Protein AF-A0A9W9A8F2-F1 (afdb_monomer_lite)

Sequence (83 aa):
CKYLAKKQLVKRHVENKHMKFNTRNKPYKCPFDGCQQAYNDTARLHRHKIDVHKYVPKPTIRCNKRSRFSSPSSLDLTTGTSQ

pLDDT: mean 70.01, std 13.55, range [47.38, 91.81]

Radius of gyration: 26.55 Å; chains: 1; bounding box: 77×30×60 Å

Structure (mmCIF, N/CA/C/O backbone):
data_AF-A0A9W9A8F2-F1
#
_entry.id   AF-A0A9W9A8F2-F1
#
loop_
_atom_site.group_PDB
_atom_site.id
_atom_site.type_symbol
_atom_site.label_atom_id
_atom_site.label_alt_id
_atom_site.label_comp_id
_atom_site.label_asym_id
_atom_site.label_entity_id
_atom_site.label_seq_id
_atom_site.pdbx_PDB_ins_code
_atom_site.Cartn_x
_atom_site.Cartn_y
_atom_site.Cartn_z
_atom_site.occupancy
_atom_site.B_iso_or_equiv
_atom_site.auth_seq_id
_atom_site.auth_comp_id
_atom_site.auth_asym_id
_atom_site.auth_atom_id
_atom_site.pdbx_PDB_model_num
ATOM 1 N N . CYS A 1 1 ? 12.099 -3.942 -25.831 1.00 55.38 1 CYS A N 1
ATOM 2 C CA . CYS A 1 1 ? 13.326 -3.155 -26.081 1.00 55.38 1 CYS A CA 1
ATOM 3 C C . CYS A 1 1 ? 13.673 -3.316 -27.560 1.00 55.38 1 CYS A C 1
ATOM 5 O O . CYS A 1 1 ? 13.777 -4.459 -27.985 1.00 55.38 1 CYS A O 1
ATOM 7 N N . LYS A 1 2 ? 13.779 -2.242 -28.361 1.00 56.72 2 LYS A N 1
ATOM 8 C CA . LYS A 1 2 ? 14.092 -2.316 -29.811 1.00 56.72 2 LYS A CA 1
ATOM 9 C C . LYS A 1 2 ? 15.591 -2.607 -30.057 1.00 56.72 2 LYS A C 1
ATOM 11 O O . LYS A 1 2 ? 16.241 -1.932 -30.844 1.00 56.72 2 LYS A O 1
ATOM 16 N N . TYR A 1 3 ? 16.158 -3.564 -29.322 1.00 58.12 3 TYR A N 1
ATOM 17 C CA . TYR A 1 3 ? 17.577 -3.911 -29.370 1.00 58.12 3 TYR A CA 1
ATOM 18 C C . TYR A 1 3 ? 17.790 -5.054 -30.367 1.00 58.12 3 TYR A C 1
ATOM 20 O O . TYR A 1 3 ? 17.546 -6.220 -30.059 1.00 58.12 3 TYR A O 1
ATOM 28 N N . LEU A 1 4 ? 18.209 -4.702 -31.582 1.00 66.56 4 LEU A N 1
ATOM 29 C CA . LEU A 1 4 ? 18.553 -5.630 -32.659 1.00 66.56 4 LEU A CA 1
ATOM 30 C C . LEU A 1 4 ? 20.047 -5.964 -32.569 1.00 66.56 4 LEU A C 1
ATOM 32 O O . LEU A 1 4 ? 20.863 -5.415 -33.300 1.00 66.56 4 LEU A O 1
ATOM 36 N N . ALA A 1 5 ? 20.423 -6.841 -31.639 1.00 64.38 5 ALA A N 1
ATOM 37 C CA . ALA A 1 5 ? 21.777 -7.390 -31.591 1.00 64.38 5 ALA A CA 1
ATOM 38 C C . ALA A 1 5 ? 21.758 -8.915 -31.728 1.00 64.38 5 ALA A C 1
ATOM 40 O O . ALA A 1 5 ? 20.741 -9.571 -31.525 1.00 64.38 5 ALA A O 1
ATOM 41 N N . LYS A 1 6 ? 22.904 -9.478 -32.114 1.00 64.00 6 LYS A N 1
ATOM 42 C CA . LYS A 1 6 ? 23.105 -10.894 -32.455 1.00 64.00 6 LYS A CA 1
ATOM 43 C C . LYS A 1 6 ? 22.587 -11.829 -31.344 1.00 64.00 6 LYS A C 1
ATOM 45 O O . LYS A 1 6 ? 22.862 -11.594 -30.167 1.00 64.00 6 LYS A O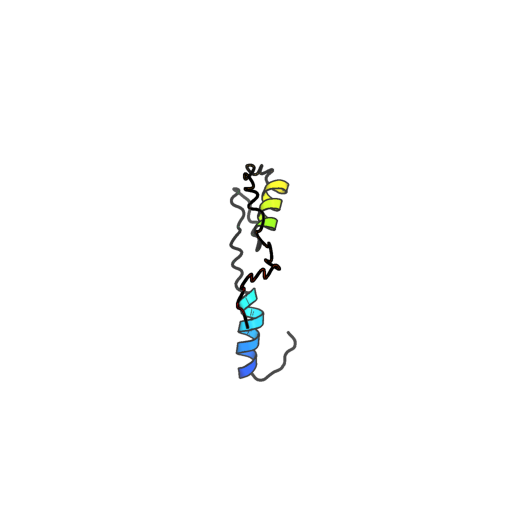 1
ATOM 50 N N . LYS A 1 7 ? 21.893 -12.916 -31.733 1.00 58.78 7 LYS A N 1
ATOM 51 C CA . LYS A 1 7 ? 21.165 -13.882 -30.867 1.00 58.78 7 LYS A CA 1
ATOM 52 C C . LYS A 1 7 ? 21.895 -14.285 -29.569 1.00 58.78 7 LYS A C 1
ATOM 54 O O . LYS A 1 7 ? 21.244 -14.468 -28.547 1.00 58.78 7 LYS A O 1
ATOM 59 N N . GLN A 1 8 ? 23.228 -14.366 -29.587 1.00 58.72 8 GLN A N 1
ATOM 60 C CA . GLN A 1 8 ? 24.051 -14.763 -28.436 1.00 58.72 8 GLN A CA 1
ATOM 61 C C . GLN A 1 8 ? 24.183 -13.680 -27.344 1.00 58.72 8 GLN A C 1
ATOM 63 O O . GLN A 1 8 ? 24.225 -13.997 -26.160 1.00 58.72 8 GLN A O 1
ATOM 68 N N . LEU A 1 9 ? 24.191 -12.391 -27.705 1.00 60.94 9 LEU A N 1
ATOM 69 C CA . LEU A 1 9 ? 24.304 -11.282 -26.739 1.00 60.94 9 LEU A CA 1
ATOM 70 C C . LEU A 1 9 ? 22.943 -10.843 -26.183 1.00 60.94 9 LEU A C 1
ATOM 72 O O . LEU A 1 9 ? 22.862 -10.255 -25.102 1.00 60.94 9 LEU A O 1
ATOM 76 N N . VAL A 1 10 ? 21.866 -11.171 -26.899 1.00 61.47 10 VAL A N 1
ATOM 77 C CA . VAL A 1 10 ? 20.489 -10.881 -26.486 1.00 61.47 10 VAL A CA 1
ATOM 78 C C . VAL A 1 10 ? 20.081 -11.733 -25.290 1.00 61.47 10 VAL A C 1
ATOM 80 O O . VAL A 1 10 ? 19.412 -11.210 -24.405 1.00 61.47 10 VAL A O 1
ATOM 83 N N . LYS A 1 11 ? 20.535 -12.993 -25.198 1.00 64.62 11 LYS A N 1
ATOM 84 C CA . LYS A 1 11 ? 20.173 -13.897 -24.093 1.00 64.62 11 LYS A CA 1
ATOM 85 C C . LYS A 1 11 ? 20.527 -13.289 -22.729 1.00 64.62 11 LYS A C 1
ATOM 87 O O . LYS A 1 11 ? 19.642 -13.068 -21.910 1.00 64.62 11 LYS A O 1
ATOM 92 N N . ARG A 1 12 ? 21.778 -12.841 -22.564 1.00 67.56 12 ARG A N 1
ATOM 93 C CA . ARG A 1 12 ? 22.250 -12.194 -21.328 1.00 67.56 12 ARG A CA 1
ATOM 94 C C . ARG A 1 12 ? 21.560 -10.857 -21.040 1.00 67.56 12 ARG A C 1
ATOM 96 O O . ARG A 1 12 ? 21.299 -10.550 -19.879 1.00 67.56 12 ARG A O 1
ATOM 103 N N . HIS A 1 13 ? 21.269 -10.048 -22.063 1.00 69.31 13 HIS A N 1
ATOM 104 C CA . HIS A 1 13 ? 20.537 -8.786 -21.889 1.00 69.31 13 HIS A CA 1
ATOM 105 C C . HIS A 1 13 ? 19.101 -9.042 -21.416 1.00 69.31 13 HIS A C 1
ATOM 107 O O . HIS A 1 13 ? 18.645 -8.414 -20.463 1.00 69.31 13 HIS A O 1
ATOM 113 N N . VAL A 1 14 ? 18.409 -9.992 -22.046 1.00 68.31 14 VAL A N 1
ATOM 114 C CA . VAL A 1 14 ? 17.034 -10.366 -21.708 1.00 68.31 14 VAL A CA 1
ATOM 115 C C . VAL A 1 14 ? 16.970 -11.046 -20.341 1.00 68.31 14 VAL A C 1
ATOM 117 O O . VAL A 1 14 ? 16.102 -10.711 -19.546 1.00 68.31 14 VAL A O 1
ATOM 120 N N . GLU A 1 15 ? 17.919 -11.902 -19.977 1.00 66.00 15 GLU A N 1
ATOM 121 C CA . GLU A 1 15 ? 17.968 -12.492 -18.635 1.00 66.00 15 GLU A CA 1
ATOM 122 C C . GLU A 1 15 ? 18.238 -11.425 -17.556 1.00 66.00 15 GLU A C 1
ATOM 124 O O . GLU A 1 15 ? 17.449 -11.243 -16.628 1.00 66.00 15 GLU A O 1
ATOM 129 N N . ASN A 1 16 ? 19.281 -10.608 -17.703 1.00 67.75 16 ASN A N 1
ATOM 130 C CA . ASN A 1 16 ? 19.611 -9.624 -16.667 1.00 67.75 16 ASN A CA 1
ATOM 131 C C . ASN A 1 16 ? 18.616 -8.459 -16.562 1.00 67.75 16 ASN A C 1
ATOM 133 O O . ASN A 1 16 ? 18.409 -7.943 -15.463 1.00 67.75 16 ASN A O 1
ATOM 137 N N . LYS A 1 17 ? 18.029 -8.004 -17.679 1.00 65.81 17 LYS A N 1
ATOM 138 C CA . LYS A 1 17 ? 17.140 -6.827 -17.707 1.00 65.81 17 LYS A CA 1
ATOM 139 C C . LYS A 1 17 ? 15.657 -7.176 -17.779 1.00 65.81 17 LYS A C 1
ATOM 141 O O . LYS A 1 17 ? 14.860 -6.387 -17.289 1.00 65.81 17 LYS A O 1
ATOM 146 N N . HIS A 1 18 ? 15.272 -8.315 -18.355 1.00 64.81 18 HIS A N 1
ATOM 147 C CA . HIS A 1 18 ? 13.869 -8.732 -18.435 1.00 64.81 18 HIS A CA 1
ATOM 148 C C . HIS A 1 18 ? 13.530 -9.862 -17.445 1.00 64.81 18 HIS A C 1
ATOM 150 O O . HIS A 1 18 ? 12.499 -9.749 -16.789 1.00 64.81 18 HIS A O 1
ATOM 156 N N . MET A 1 19 ? 14.378 -10.882 -17.226 1.00 59.81 19 MET A N 1
ATOM 157 C CA . MET A 1 19 ? 14.082 -11.953 -16.244 1.00 59.81 19 MET A CA 1
ATOM 158 C C . MET A 1 19 ? 14.165 -11.466 -14.793 1.00 59.81 19 MET A C 1
ATOM 160 O O . MET A 1 19 ? 13.302 -11.812 -13.992 1.00 59.81 19 MET A O 1
ATOM 164 N N . LYS A 1 20 ? 15.117 -10.584 -14.458 1.00 55.59 20 LYS A N 1
ATOM 165 C CA . LYS A 1 20 ? 15.256 -10.043 -13.089 1.00 55.59 20 LYS A CA 1
ATOM 166 C C . LYS A 1 20 ? 14.025 -9.260 -12.600 1.00 55.59 20 LYS A C 1
ATOM 168 O O . LYS A 1 20 ? 13.796 -9.175 -11.399 1.00 55.59 20 LYS A O 1
ATOM 173 N N . PHE A 1 21 ? 13.217 -8.736 -13.525 1.00 53.97 21 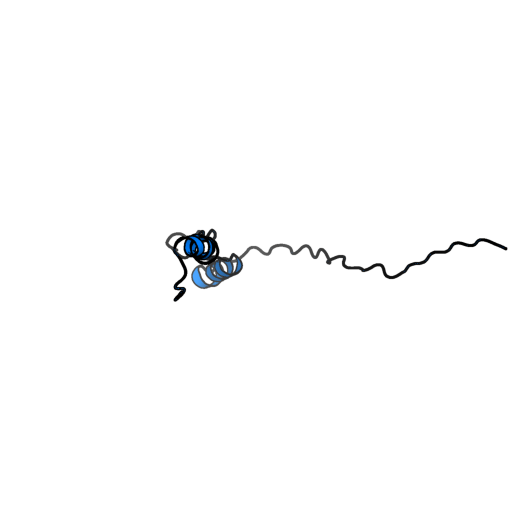PHE A N 1
ATOM 174 C CA . PHE A 1 21 ? 11.927 -8.100 -13.228 1.00 53.97 21 PHE A CA 1
ATOM 175 C C . PHE A 1 21 ? 10.727 -9.037 -13.447 1.00 53.97 21 PHE A C 1
ATOM 177 O O . PHE A 1 21 ? 9.675 -8.820 -12.847 1.00 53.97 21 PHE A O 1
ATOM 184 N N . ASN A 1 22 ? 10.870 -10.080 -14.276 1.00 47.72 22 ASN A N 1
ATOM 185 C CA . ASN A 1 22 ? 9.831 -11.092 -14.496 1.00 47.72 22 ASN A CA 1
ATOM 186 C C . ASN A 1 22 ? 9.721 -12.122 -13.371 1.00 47.72 22 ASN A C 1
ATOM 188 O O . ASN A 1 22 ? 8.731 -12.853 -13.338 1.00 47.72 22 ASN A O 1
ATOM 192 N N . THR A 1 23 ? 10.653 -12.152 -12.414 1.00 53.12 23 THR A N 1
ATOM 193 C CA . THR A 1 23 ? 10.413 -12.792 -11.118 1.00 53.12 23 THR A CA 1
ATOM 194 C C . THR A 1 23 ? 9.381 -11.960 -10.363 1.00 53.12 23 THR A C 1
ATOM 196 O O . THR A 1 23 ? 9.682 -11.207 -9.440 1.00 53.12 23 THR A O 1
ATOM 199 N N . ARG A 1 24 ? 8.121 -12.104 -10.776 1.00 56.50 24 ARG A N 1
ATOM 200 C CA . ARG A 1 24 ? 6.907 -11.563 -10.167 1.00 56.50 24 ARG A CA 1
ATOM 201 C C . ARG A 1 24 ? 6.621 -12.272 -8.836 1.00 56.50 24 ARG A C 1
ATOM 203 O O . ARG A 1 24 ? 5.472 -12.549 -8.505 1.00 56.50 24 ARG A O 1
ATOM 210 N N . ASN A 1 25 ? 7.668 -12.547 -8.058 1.00 57.56 25 ASN A N 1
ATOM 211 C CA . ASN A 1 25 ? 7.553 -12.811 -6.641 1.00 57.56 25 ASN A CA 1
ATOM 212 C C . ASN A 1 25 ? 7.136 -11.486 -6.029 1.00 57.56 25 ASN A C 1
ATOM 214 O O . ASN A 1 25 ? 7.940 -10.598 -5.767 1.00 57.56 25 ASN A O 1
ATOM 218 N N . LYS A 1 26 ? 5.827 -11.331 -5.907 1.00 60.50 26 LYS A N 1
ATOM 219 C CA . LYS A 1 26 ? 5.168 -10.306 -5.123 1.00 60.50 26 LYS A CA 1
ATOM 220 C C . LYS A 1 26 ? 4.951 -10.985 -3.762 1.00 60.50 26 LYS A C 1
ATOM 222 O O . LYS A 1 26 ? 3.888 -11.568 -3.563 1.00 60.50 26 LYS A O 1
ATOM 227 N N . PRO A 1 27 ? 5.980 -11.067 -2.884 1.00 69.31 27 PRO A N 1
ATOM 228 C CA . PRO A 1 27 ? 5.905 -11.898 -1.679 1.00 69.31 27 PRO A CA 1
ATOM 229 C C . PRO A 1 27 ? 4.831 -11.388 -0.714 1.00 69.31 27 PRO A C 1
ATOM 231 O O . PRO A 1 27 ? 4.328 -12.136 0.116 1.00 69.31 27 PRO A O 1
ATOM 234 N N . TYR A 1 28 ? 4.441 -10.121 -0.845 1.00 80.31 28 TYR A N 1
ATOM 235 C CA . TYR A 1 28 ? 3.521 -9.461 0.064 1.00 80.31 28 TYR A CA 1
ATOM 236 C C . TYR A 1 28 ? 2.095 -9.506 -0.494 1.00 80.31 28 TYR A C 1
ATOM 238 O O . TYR A 1 28 ? 1.581 -8.514 -1.018 1.00 80.31 28 TYR A O 1
ATOM 246 N N . LYS A 1 29 ? 1.462 -10.679 -0.402 1.00 85.19 29 LYS A N 1
ATOM 247 C CA . LYS A 1 29 ? 0.021 -10.845 -0.648 1.00 85.19 29 LYS A CA 1
ATOM 248 C C . LYS A 1 29 ? -0.784 -10.332 0.549 1.00 85.19 29 LYS A C 1
ATOM 250 O O . LYS A 1 29 ? -0.342 -10.447 1.694 1.00 85.19 29 LYS A O 1
ATOM 255 N N . CYS A 1 30 ? -1.947 -9.743 0.288 1.00 88.69 30 CYS A N 1
ATOM 256 C CA . CYS A 1 30 ? -2.861 -9.355 1.351 1.00 88.69 30 CYS A CA 1
ATOM 257 C C . CYS A 1 30 ? -3.422 -10.615 2.045 1.00 88.69 30 CYS A C 1
ATOM 259 O O . CYS A 1 30 ? -3.902 -11.501 1.348 1.00 88.69 30 CYS A O 1
ATOM 261 N N . PRO A 1 31 ? -3.347 -10.733 3.385 1.00 84.81 31 PRO A N 1
ATOM 262 C CA . PRO A 1 31 ? -3.842 -11.897 4.124 1.00 84.81 31 PRO A CA 1
ATOM 263 C C . PRO A 1 31 ? -5.345 -11.825 4.449 1.00 84.81 31 PRO A C 1
ATOM 265 O O . PRO A 1 31 ? -5.839 -12.669 5.185 1.00 84.81 31 PRO A O 1
ATOM 268 N N . PHE A 1 32 ? -6.053 -10.792 3.984 1.00 83.56 32 PHE A N 1
ATOM 269 C CA . PHE A 1 32 ? -7.482 -10.627 4.241 1.00 83.56 32 PHE A CA 1
ATOM 270 C C . PHE A 1 32 ? -8.307 -11.505 3.301 1.00 83.56 32 PHE A C 1
ATOM 272 O O . PHE A 1 32 ? -8.051 -11.531 2.094 1.00 83.56 32 PHE A O 1
ATOM 279 N N . ASP A 1 33 ? -9.305 -12.189 3.861 1.00 82.50 33 ASP A N 1
ATOM 280 C CA . ASP A 1 33 ? -10.212 -13.049 3.105 1.00 82.50 33 ASP A CA 1
ATOM 281 C C . ASP A 1 33 ? -10.947 -12.240 2.021 1.00 82.50 33 ASP A C 1
ATOM 283 O O . ASP A 1 33 ? -11.422 -11.128 2.266 1.00 82.50 33 ASP A O 1
ATOM 287 N N . GLY A 1 34 ? -10.931 -12.744 0.785 1.00 82.69 34 GLY A N 1
ATOM 288 C CA . GLY A 1 34 ? -11.484 -12.052 -0.384 1.00 82.69 34 GLY A CA 1
ATOM 289 C C . GLY A 1 34 ? -10.586 -10.984 -1.035 1.00 82.69 34 GLY A C 1
ATOM 290 O O . GLY A 1 34 ? -10.955 -10.449 -2.082 1.00 82.69 34 GLY A O 1
ATOM 291 N N . CYS A 1 35 ? -9.393 -10.680 -0.502 1.00 86.69 35 CYS A N 1
ATOM 292 C CA . CYS A 1 35 ? -8.491 -9.687 -1.100 1.00 86.69 35 CYS A CA 1
ATOM 293 C C . CYS A 1 35 ? -7.386 -10.315 -1.966 1.00 86.69 35 CYS A C 1
ATOM 295 O O . CYS A 1 35 ? -6.458 -10.947 -1.470 1.00 86.69 35 CYS A O 1
ATOM 297 N N . GLN A 1 36 ? -7.425 -10.067 -3.279 1.00 84.81 36 GLN A N 1
ATOM 298 C CA . GLN A 1 36 ? -6.446 -10.597 -4.246 1.00 84.81 36 GLN A CA 1
ATOM 299 C C . GLN A 1 36 ? -5.272 -9.640 -4.523 1.00 84.81 36 GLN A C 1
ATOM 301 O O . GLN A 1 36 ? -4.479 -9.852 -5.444 1.00 84.81 36 GLN A O 1
ATOM 306 N N . GLN A 1 37 ? -5.143 -8.568 -3.735 1.00 84.19 37 GLN A N 1
ATOM 307 C CA . GLN A 1 37 ? -4.079 -7.591 -3.932 1.00 84.19 37 GLN A CA 1
ATOM 308 C C . GLN A 1 37 ? -2.738 -8.118 -3.425 1.00 84.19 37 GLN A C 1
ATOM 310 O O . GLN A 1 37 ? -2.597 -8.612 -2.305 1.00 84.19 37 GLN A O 1
ATOM 315 N N . ALA A 1 38 ? -1.717 -7.964 -4.261 1.00 85.50 38 ALA A N 1
ATOM 316 C CA . ALA A 1 38 ? -0.343 -8.296 -3.924 1.00 85.50 38 ALA A CA 1
ATOM 317 C C . ALA A 1 38 ? 0.556 -7.100 -4.212 1.00 85.50 38 ALA A C 1
ATOM 319 O O . ALA A 1 38 ? 0.394 -6.422 -5.230 1.00 85.50 38 ALA A O 1
ATOM 320 N N . TYR A 1 39 ? 1.537 -6.861 -3.350 1.00 86.25 39 TYR A N 1
ATOM 321 C CA . TYR A 1 39 ? 2.467 -5.741 -3.446 1.00 86.25 39 TYR A CA 1
ATOM 322 C C . TYR A 1 39 ? 3.914 -6.228 -3.484 1.00 86.25 39 TYR A C 1
ATOM 324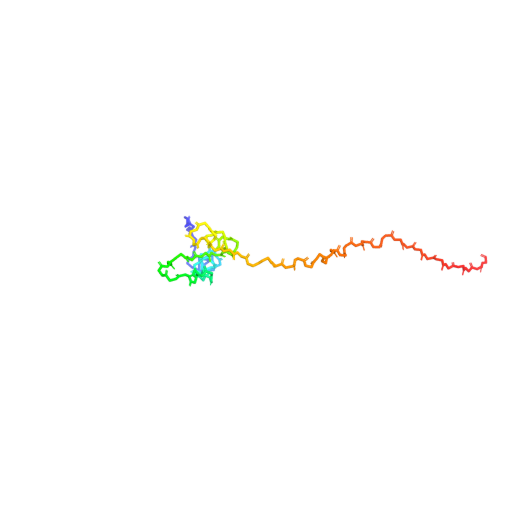 O O . TYR A 1 39 ? 4.271 -7.277 -2.953 1.00 86.25 39 TYR A O 1
ATOM 332 N N . ASN A 1 40 ? 4.756 -5.474 -4.184 1.00 83.50 40 ASN A N 1
ATOM 333 C CA . ASN A 1 40 ? 6.192 -5.734 -4.251 1.00 83.50 40 ASN A CA 1
ATOM 334 C C . ASN A 1 40 ? 6.953 -5.114 -3.068 1.00 83.50 40 ASN A C 1
ATOM 336 O O . ASN A 1 40 ? 8.159 -5.285 -2.965 1.00 83.50 40 ASN A O 1
ATOM 340 N N . ASP A 1 41 ? 6.244 -4.390 -2.204 1.00 85.06 41 ASP A N 1
ATOM 341 C CA . ASP A 1 41 ? 6.793 -3.596 -1.118 1.00 85.06 41 ASP A CA 1
ATOM 342 C C . ASP A 1 41 ? 5.893 -3.700 0.124 1.00 85.06 41 ASP A C 1
ATOM 344 O O . ASP A 1 41 ? 4.660 -3.721 0.012 1.00 85.06 41 ASP A O 1
ATOM 348 N N . THR A 1 42 ? 6.513 -3.774 1.303 1.00 86.25 42 THR A N 1
ATOM 349 C CA . THR A 1 42 ? 5.812 -3.934 2.583 1.00 86.25 42 THR A CA 1
ATOM 350 C C . THR A 1 42 ? 5.075 -2.670 3.004 1.00 86.25 42 THR A C 1
ATOM 352 O O . THR A 1 42 ? 3.972 -2.781 3.537 1.00 86.25 42 THR A O 1
ATOM 355 N N . ALA A 1 43 ? 5.617 -1.478 2.734 1.00 87.88 43 ALA A N 1
ATOM 356 C CA . ALA A 1 43 ? 4.963 -0.217 3.075 1.00 87.88 43 ALA A CA 1
ATOM 357 C C . ALA A 1 43 ? 3.689 -0.020 2.244 1.00 87.88 43 ALA A C 1
ATOM 359 O O . ALA A 1 43 ? 2.653 0.392 2.772 1.00 87.88 43 ALA A O 1
ATOM 360 N N . ARG A 1 44 ? 3.722 -0.404 0.961 1.00 89.25 44 ARG A N 1
ATOM 361 C CA . ARG A 1 44 ? 2.528 -0.409 0.099 1.00 89.25 44 ARG A CA 1
ATOM 362 C C . ARG A 1 44 ? 1.457 -1.381 0.587 1.00 89.25 44 ARG A C 1
ATOM 364 O O . ARG A 1 44 ? 0.294 -0.989 0.650 1.00 89.25 44 ARG A O 1
ATOM 371 N N . LEU A 1 45 ? 1.836 -2.608 0.962 1.00 91.06 45 LEU A N 1
ATOM 372 C CA . LEU A 1 45 ? 0.889 -3.565 1.543 1.00 91.06 45 LEU A CA 1
ATOM 373 C C . LEU A 1 45 ? 0.312 -3.037 2.864 1.00 91.06 45 LEU A C 1
ATOM 375 O O . LEU A 1 45 ? -0.885 -3.153 3.098 1.00 91.06 45 LEU A O 1
ATOM 379 N N . HIS A 1 46 ? 1.146 -2.460 3.728 1.00 88.44 46 HIS A N 1
ATOM 380 C CA . HIS A 1 46 ? 0.719 -1.945 5.026 1.00 88.44 46 HIS A CA 1
ATOM 381 C C . HIS A 1 46 ? -0.318 -0.830 4.880 1.00 88.44 46 HIS A C 1
ATOM 383 O O . HIS A 1 46 ? -1.375 -0.893 5.501 1.00 88.44 46 HIS A O 1
ATOM 389 N N . ARG A 1 47 ? -0.057 0.143 4.000 1.00 90.31 47 ARG A N 1
ATOM 390 C CA . ARG A 1 47 ? -1.023 1.199 3.684 1.00 90.31 47 ARG A CA 1
ATOM 391 C C . ARG A 1 47 ? -2.323 0.621 3.121 1.00 90.31 47 ARG A C 1
ATOM 393 O O . ARG A 1 47 ? -3.388 0.942 3.621 1.00 90.31 47 ARG A O 1
ATOM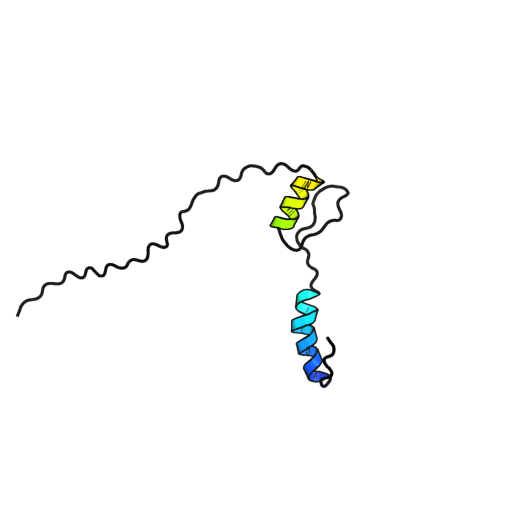 400 N N . HIS A 1 48 ? -2.238 -0.315 2.174 1.00 91.81 48 HIS A N 1
ATOM 401 C CA . HIS A 1 48 ? -3.420 -1.006 1.651 1.00 91.81 48 HIS A CA 1
ATOM 402 C C . HIS A 1 48 ? -4.265 -1.669 2.749 1.00 91.81 48 HIS A C 1
ATOM 404 O O . HIS A 1 48 ? -5.486 -1.546 2.733 1.00 91.81 48 HIS A O 1
ATOM 410 N N . LYS A 1 49 ? -3.632 -2.336 3.723 1.00 91.69 49 LYS A N 1
ATOM 411 C CA . LYS A 1 49 ? -4.347 -2.930 4.860 1.00 91.69 49 LYS A CA 1
ATOM 412 C C . LYS A 1 49 ? -5.104 -1.870 5.667 1.00 91.69 49 LYS A C 1
ATOM 414 O O . LYS A 1 49 ? -6.231 -2.125 6.077 1.00 91.69 49 LYS A O 1
ATOM 419 N N . ILE A 1 50 ? -4.510 -0.700 5.886 1.00 89.88 50 ILE A N 1
ATOM 420 C CA . ILE A 1 50 ? -5.143 0.388 6.643 1.00 89.88 50 ILE A CA 1
ATOM 421 C C . ILE A 1 50 ? -6.301 1.000 5.847 1.00 89.88 50 ILE A C 1
ATOM 423 O O . ILE A 1 50 ? -7.401 1.104 6.372 1.00 89.88 50 ILE A O 1
ATOM 427 N N . ASP A 1 51 ? -6.090 1.363 4.583 1.00 91.12 51 ASP A N 1
ATOM 428 C CA . ASP A 1 51 ? -7.104 2.072 3.791 1.00 91.12 51 ASP A CA 1
ATOM 429 C C . ASP A 1 51 ? -8.279 1.171 3.383 1.00 91.12 51 ASP A C 1
ATOM 431 O O . ASP A 1 51 ? -9.438 1.566 3.491 1.00 91.12 51 ASP A O 1
ATOM 435 N N . VAL A 1 52 ? -7.994 -0.053 2.922 1.00 90.81 52 VAL A N 1
ATOM 436 C CA . VAL A 1 52 ? -9.013 -0.958 2.359 1.00 90.81 52 VAL A CA 1
ATOM 437 C C . VAL A 1 52 ? -9.645 -1.834 3.433 1.00 90.81 52 VAL A C 1
ATOM 439 O O . VAL A 1 52 ? -10.851 -2.061 3.414 1.00 90.81 52 VAL A O 1
ATOM 442 N N . HIS A 1 53 ? -8.844 -2.319 4.382 1.00 89.56 53 HIS A N 1
ATOM 443 C CA . HIS A 1 53 ? -9.307 -3.249 5.413 1.00 89.56 53 HIS A CA 1
ATOM 444 C C . HIS A 1 53 ? -9.443 -2.610 6.796 1.00 89.56 53 HIS A C 1
ATOM 446 O O . HIS A 1 53 ? -9.711 -3.326 7.760 1.00 89.56 53 HIS A O 1
ATOM 452 N N . LYS A 1 54 ? -9.237 -1.288 6.920 1.00 87.69 54 LYS A N 1
ATOM 453 C CA . LYS A 1 54 ? -9.251 -0.564 8.206 1.00 87.69 54 LYS A CA 1
ATOM 454 C C . LYS A 1 54 ? -8.393 -1.253 9.269 1.00 87.69 54 LYS A C 1
ATOM 456 O O . LYS A 1 54 ? -8.708 -1.241 10.457 1.00 87.69 54 LYS A O 1
ATOM 461 N N . TYR A 1 55 ? -7.301 -1.881 8.828 1.00 86.44 55 TYR A N 1
ATOM 462 C CA . TYR A 1 55 ? -6.380 -2.590 9.699 1.00 86.44 55 TYR A CA 1
ATOM 463 C C . TYR A 1 55 ? -5.719 -1.599 10.652 1.00 86.44 55 TYR A C 1
ATOM 465 O O . TYR A 1 55 ? -5.068 -0.656 10.208 1.00 86.44 55 TYR A O 1
ATOM 473 N N . VAL A 1 56 ? -5.851 -1.839 11.954 1.00 81.62 56 VAL A N 1
ATOM 474 C CA . VAL A 1 56 ? -5.201 -1.031 12.987 1.00 81.62 56 VAL A CA 1
ATOM 475 C C . VAL A 1 56 ? -3.874 -1.701 13.352 1.00 81.62 56 VAL A C 1
ATOM 477 O O . VAL A 1 56 ? -3.879 -2.756 13.997 1.00 81.62 56 VAL A O 1
ATOM 480 N N . PRO A 1 57 ? -2.721 -1.154 12.925 1.00 77.75 57 PRO A N 1
ATOM 481 C CA . PRO A 1 57 ? -1.434 -1.721 13.285 1.00 77.75 57 PRO A CA 1
ATOM 482 C C . PRO A 1 57 ? -1.195 -1.560 14.785 1.00 77.75 57 PRO A C 1
ATOM 484 O O . PRO A 1 57 ? -1.392 -0.485 15.354 1.00 77.75 57 PRO A O 1
ATOM 487 N N . LYS A 1 58 ? -0.733 -2.633 15.431 1.00 78.50 58 LYS A N 1
ATOM 488 C CA . LYS A 1 58 ? -0.305 -2.563 16.830 1.00 78.50 58 LYS A CA 1
ATOM 489 C C . LYS A 1 58 ? 0.907 -1.625 16.917 1.00 78.50 58 LYS A C 1
ATOM 491 O O . LYS A 1 58 ? 1.826 -1.784 16.109 1.00 78.50 58 LYS A O 1
ATOM 496 N N . PRO A 1 59 ? 0.938 -0.668 17.861 1.00 70.31 59 PRO A N 1
ATOM 497 C CA . PRO A 1 59 ? 2.057 0.251 17.992 1.00 70.31 59 PRO A CA 1
ATOM 498 C C . PRO A 1 59 ? 3.325 -0.546 18.295 1.00 70.31 59 PRO A C 1
ATOM 500 O O . PRO A 1 59 ? 3.478 -1.137 19.363 1.00 70.31 59 PRO A O 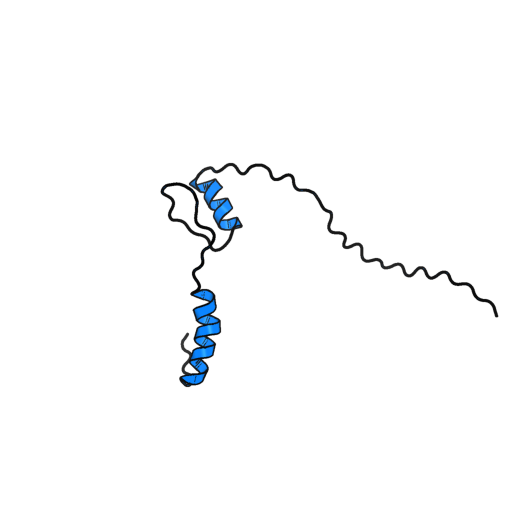1
ATOM 503 N N . THR A 1 60 ? 4.244 -0.595 17.332 1.00 68.12 60 THR A N 1
ATOM 504 C CA . THR A 1 60 ? 5.576 -1.141 17.572 1.00 68.12 60 THR A CA 1
ATOM 505 C C . THR A 1 60 ? 6.304 -0.145 18.460 1.00 68.12 60 THR A C 1
ATOM 507 O O . THR A 1 60 ? 6.531 0.990 18.032 1.00 68.12 60 THR A O 1
ATOM 510 N N . ILE A 1 61 ? 6.666 -0.545 19.680 1.00 70.44 61 ILE A N 1
ATOM 511 C CA . ILE A 1 61 ? 7.552 0.242 20.541 1.00 70.44 61 ILE A CA 1
ATOM 512 C C . ILE A 1 61 ? 8.843 0.475 19.754 1.00 70.44 61 ILE A C 1
ATOM 514 O O . ILE A 1 61 ? 9.663 -0.429 19.584 1.00 70.44 61 ILE A O 1
ATOM 518 N N . ARG A 1 62 ? 9.009 1.683 19.207 1.00 63.72 62 ARG A N 1
ATOM 519 C CA . ARG A 1 62 ? 10.272 2.098 18.605 1.00 63.72 62 ARG A CA 1
ATOM 520 C C . ARG A 1 62 ? 11.284 2.172 19.739 1.00 63.72 62 ARG A C 1
ATOM 522 O O . ARG A 1 62 ? 11.322 3.147 20.481 1.00 63.72 62 ARG A O 1
ATOM 529 N N . CYS A 1 63 ? 12.128 1.153 19.862 1.00 57.34 63 CYS A N 1
ATOM 530 C CA . CYS A 1 63 ? 13.386 1.317 20.568 1.00 57.34 63 CYS A CA 1
ATOM 531 C C . CYS A 1 63 ? 14.197 2.337 19.764 1.00 57.34 63 CYS A C 1
ATOM 533 O O . CYS A 1 63 ? 14.688 2.037 18.674 1.00 57.34 63 CYS A O 1
ATOM 535 N N . ASN A 1 64 ? 14.287 3.564 20.277 1.00 66.25 64 ASN A N 1
ATOM 536 C CA . ASN A 1 64 ? 15.160 4.599 19.750 1.00 66.25 64 ASN A CA 1
ATOM 537 C C . ASN A 1 64 ? 16.617 4.198 20.035 1.00 66.25 64 ASN A C 1
ATOM 539 O O . ASN A 1 64 ? 17.279 4.777 20.895 1.00 66.25 64 ASN A O 1
ATOM 543 N N . LYS A 1 65 ? 17.131 3.173 19.343 1.00 63.28 65 LYS A N 1
ATOM 544 C CA . LYS A 1 65 ? 18.573 2.941 19.249 1.00 63.28 65 LYS A CA 1
ATOM 545 C C . LYS A 1 65 ? 19.121 4.063 18.388 1.00 63.28 65 LYS A C 1
ATOM 547 O O . LYS A 1 65 ? 19.220 3.946 17.171 1.00 63.28 65 LYS A O 1
ATOM 552 N N . ARG A 1 66 ? 19.411 5.179 19.060 1.00 58.19 66 ARG A N 1
ATOM 553 C CA . ARG A 1 66 ? 20.204 6.292 18.559 1.00 58.19 66 ARG A CA 1
ATOM 554 C C . ARG A 1 66 ? 21.361 5.698 17.766 1.00 58.19 66 ARG A C 1
ATOM 556 O O . ARG A 1 66 ? 22.197 4.989 18.322 1.00 58.19 66 ARG A O 1
ATOM 563 N N . SER A 1 67 ? 21.334 5.920 16.457 1.00 63.41 67 SER A N 1
ATOM 564 C CA . SER A 1 67 ? 22.427 5.597 15.554 1.00 63.41 67 SER A CA 1
ATOM 565 C C . SER A 1 67 ? 23.694 6.220 16.149 1.00 63.41 67 SER A C 1
ATOM 567 O O . SER A 1 67 ? 23.848 7.443 16.142 1.00 63.41 67 SER A O 1
ATOM 569 N N . ARG A 1 68 ? 24.561 5.388 16.737 1.00 62.22 68 ARG A N 1
ATOM 570 C CA . ARG A 1 68 ? 25.925 5.761 17.113 1.00 62.22 68 ARG A CA 1
ATOM 571 C C . ARG A 1 68 ? 26.724 5.921 15.823 1.00 62.22 68 ARG A C 1
ATOM 573 O O . ARG A 1 68 ? 27.476 5.037 15.444 1.00 62.22 68 ARG A O 1
ATOM 580 N N . PHE A 1 69 ? 26.544 7.055 15.164 1.00 60.62 69 PHE A N 1
ATOM 581 C CA . PHE A 1 69 ? 27.612 7.677 14.394 1.00 60.62 69 PHE A CA 1
ATOM 582 C C . PHE A 1 69 ? 28.100 8.860 15.223 1.00 60.62 69 PHE A C 1
ATOM 584 O O . PHE A 1 69 ? 27.791 10.013 14.947 1.00 60.62 69 PHE A O 1
ATOM 591 N N . SER A 1 70 ? 28.807 8.550 16.306 1.00 59.81 70 SER A N 1
ATOM 592 C CA . SER A 1 70 ? 29.759 9.495 16.874 1.00 59.81 70 SER A CA 1
ATOM 593 C C . SER A 1 70 ? 31.076 9.169 16.193 1.00 59.81 70 SER A C 1
ATOM 595 O O . SER A 1 70 ? 31.733 8.205 16.574 1.00 59.81 70 SER A O 1
ATOM 597 N N . SER A 1 71 ? 31.417 9.900 15.134 1.00 62.84 71 SER A N 1
ATOM 598 C CA . SER A 1 71 ? 32.784 9.901 14.617 1.00 62.84 71 SER A CA 1
ATOM 599 C C . SER A 1 71 ? 33.709 10.329 15.762 1.00 62.84 71 SER A C 1
ATOM 601 O O . SER A 1 71 ? 33.508 11.424 16.292 1.00 62.84 71 SER A O 1
ATOM 603 N N . PRO A 1 72 ? 34.690 9.520 16.196 1.00 55.84 72 PRO A N 1
ATOM 604 C CA . PRO A 1 72 ? 35.690 9.998 17.131 1.00 55.84 72 PRO A CA 1
ATOM 605 C C . PRO A 1 72 ? 36.734 10.783 16.332 1.00 55.84 72 PRO A C 1
ATOM 607 O O . PRO A 1 72 ? 37.708 10.220 15.846 1.00 55.84 72 PRO A O 1
ATOM 610 N N . SER A 1 73 ? 36.528 12.089 16.179 1.00 59.72 73 SER A N 1
ATOM 611 C CA . SER A 1 73 ? 37.619 13.010 15.850 1.00 59.72 73 SER A CA 1
ATOM 612 C C . SER A 1 73 ? 38.111 13.627 17.148 1.00 59.72 73 SER A C 1
ATOM 614 O O . SER A 1 73 ? 37.723 14.734 17.501 1.00 59.72 73 SER A O 1
ATOM 616 N N . SER A 1 74 ? 38.917 12.884 17.898 1.00 57.16 74 SER A N 1
ATOM 617 C CA . SER A 1 74 ? 39.812 13.432 18.921 1.00 57.16 74 SER A CA 1
ATOM 618 C C . SER A 1 74 ? 40.947 12.433 19.099 1.00 57.16 74 SER A C 1
ATOM 620 O O . SER A 1 74 ? 40.858 11.497 19.888 1.00 57.16 74 SER A O 1
ATOM 622 N N . LEU A 1 75 ? 41.984 12.594 18.279 1.00 60.12 75 LEU A N 1
ATOM 623 C CA . LEU A 1 75 ? 43.303 12.056 18.579 1.00 60.12 75 LEU A CA 1
ATOM 624 C C . LEU A 1 75 ? 43.847 12.894 19.741 1.00 60.12 75 LEU A C 1
ATOM 626 O O . LEU A 1 75 ? 44.450 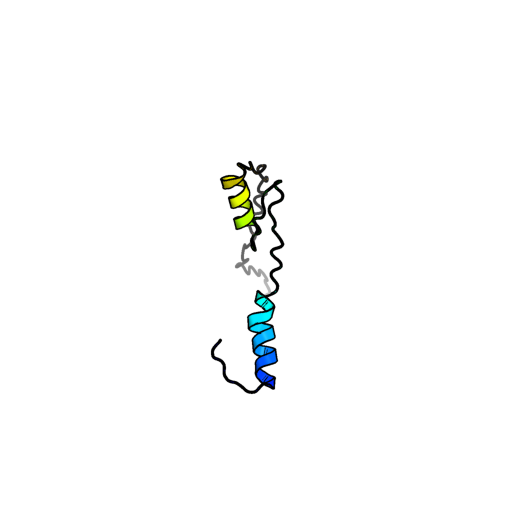13.936 19.515 1.00 60.12 75 LEU A O 1
ATOM 630 N N . ASP A 1 76 ? 43.573 12.472 20.970 1.00 55.66 76 ASP A N 1
ATOM 631 C CA . ASP A 1 76 ? 44.395 12.860 22.111 1.00 55.66 76 ASP A CA 1
ATOM 632 C C . ASP A 1 76 ? 45.450 11.766 22.273 1.00 55.66 76 ASP A C 1
ATOM 634 O O . ASP A 1 76 ? 45.155 10.661 22.730 1.00 55.66 76 ASP A O 1
ATOM 638 N N . LEU A 1 77 ? 46.660 12.038 21.784 1.00 52.28 77 LEU A N 1
ATOM 639 C CA . LEU A 1 77 ? 47.827 11.232 22.108 1.00 52.28 77 LEU A CA 1
ATOM 640 C C . LEU A 1 77 ? 48.730 12.072 23.003 1.00 52.28 77 LEU A C 1
ATOM 642 O O . LEU A 1 77 ? 49.667 12.732 22.560 1.00 52.28 77 LEU A O 1
ATOM 646 N N . THR A 1 78 ? 48.418 12.038 24.291 1.00 55.59 78 THR A N 1
ATOM 647 C CA . THR A 1 78 ? 49.394 12.306 25.338 1.00 55.59 78 THR A CA 1
ATOM 648 C C . THR A 1 78 ? 50.491 11.240 25.267 1.00 55.59 78 THR A C 1
ATOM 650 O O . THR A 1 78 ? 50.292 10.068 25.578 1.00 55.59 78 THR A O 1
ATOM 653 N N . THR A 1 79 ? 51.687 11.625 24.830 1.00 55.16 79 THR A N 1
ATOM 654 C CA . THR A 1 79 ? 52.913 10.861 25.093 1.00 55.16 79 THR A CA 1
ATOM 655 C C . THR A 1 79 ? 54.052 11.848 25.290 1.00 55.16 79 THR A C 1
ATOM 657 O O . THR A 1 79 ? 54.540 12.460 24.345 1.00 55.16 79 THR A O 1
ATOM 660 N N . GLY A 1 80 ? 54.445 12.039 26.549 1.00 55.19 80 GLY A N 1
ATOM 661 C CA . GLY A 1 80 ? 55.707 12.683 26.878 1.00 55.19 80 GLY A CA 1
ATOM 662 C C . GLY A 1 80 ? 56.866 11.760 26.521 1.00 55.19 80 GLY A C 1
ATOM 663 O O . GLY A 1 80 ? 56.800 10.564 26.789 1.00 55.19 80 GLY A O 1
ATOM 664 N N . THR A 1 81 ? 57.934 12.303 25.945 1.00 55.38 81 THR A N 1
ATOM 665 C CA . THR A 1 81 ? 59.293 11.759 26.056 1.00 55.38 81 THR A CA 1
ATOM 666 C C . THR A 1 81 ? 60.284 12.900 25.832 1.00 55.38 81 THR A C 1
ATOM 668 O O . THR A 1 81 ? 60.134 13.705 24.919 1.00 55.38 81 THR A O 1
ATOM 671 N N . SER A 1 82 ? 61.245 12.972 26.744 1.00 47.38 82 SER A N 1
ATOM 672 C CA . SER A 1 82 ? 62.317 13.952 26.884 1.00 47.38 82 SER A CA 1
ATOM 673 C C . SER A 1 82 ? 63.477 13.668 25.923 1.00 47.38 82 SER A C 1
ATOM 675 O O . SER A 1 82 ? 63.910 12.515 25.856 1.00 47.38 82 SER A O 1
ATOM 677 N N . GLN A 1 83 ? 64.007 14.710 25.271 1.00 47.47 83 GLN A N 1
ATOM 678 C CA . GLN A 1 83 ? 65.438 15.045 25.102 1.00 47.47 83 GLN A CA 1
ATOM 679 C C . GLN A 1 83 ? 65.603 16.277 24.211 1.00 47.47 83 GLN A C 1
ATOM 681 O O . GLN A 1 83 ? 64.958 16.316 23.141 1.00 47.47 83 GLN A O 1
#

InterPro domains:
  IPR013087 Zinc finger C2H2-type [PS00028] (30-53)
  IPR013087 Zinc finger C2H2-type [PS50157] (28-53)
  IPR036236 Zinc finger C2H2 superfamily [SSF57667] (17-50)

Secondary structure (DSSP, 8-state):
------HHHHHHHHIIIIIHHH-----EE--STT---EESSHHHHHHHHHHHH------------------------------

Organism: NCBI:txid40482

Foldseek 3Di:
DPDPDDPVVVVVVCCVPPVVVVPPPLVAAAPDPPGRDGHVDPVVSVVCCCPVVVDDDDDDPPPCPPPPPPPPPDPPDDDDDDD